Protein AF-A0A7C6AI38-F1 (afdb_monomer_lite)

Radius of gyration: 31.29 Å; chains: 1; bounding box: 67×63×69 Å

pLDDT: mean 77.27, std 19.31, range [39.94, 98.06]

Foldseek 3Di:
DDDDDDDDDDPPPPPPPPPDPPPPDDDDDPPPPQDWDAAPQPGHTDHPVDNHDDPVSVVVVVVVVVVVVVVVVVVVVVVVVVVVVVVCCCPVVPPPPD

Secondary structu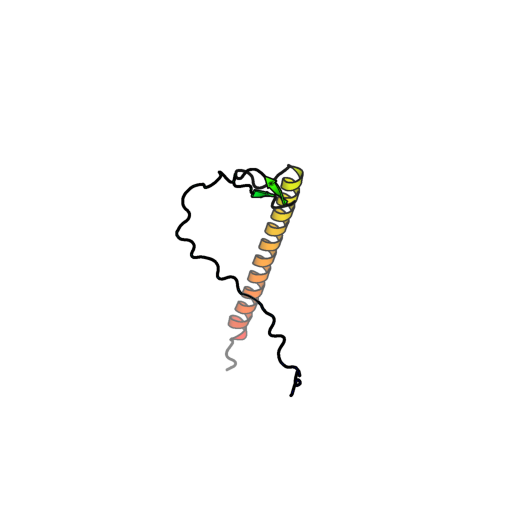re (DSSP, 8-state):
-------------------PPPTTS--S--------EEPTTT--EE-TT-S-SSHHHHHHHHHHHHHHHHHHHHHHHHHHHHHHHHHHHHHHH-----

Structure (mmCIF, N/CA/C/O backbone):
data_AF-A0A7C6AI38-F1
#
_entry.id   AF-A0A7C6AI38-F1
#
loop_
_atom_site.group_PDB
_atom_site.id
_atom_site.type_symbol
_atom_site.label_atom_id
_atom_site.label_alt_id
_atom_site.label_comp_id
_atom_site.label_asym_id
_atom_site.label_entity_id
_atom_site.label_seq_id
_atom_site.pdbx_PDB_ins_code
_atom_site.Cartn_x
_atom_site.Cartn_y
_atom_site.Cartn_z
_atom_site.occupancy
_atom_site.B_iso_or_equiv
_atom_site.auth_seq_id
_atom_site.auth_comp_id
_atom_site.auth_asym_id
_atom_site.auth_atom_id
_atom_site.pdbx_PDB_model_num
ATOM 1 N N . MET A 1 1 ? -57.826 -56.452 4.981 1.00 40.59 1 MET A N 1
ATOM 2 C CA . MET A 1 1 ? -57.035 -57.249 4.015 1.00 40.59 1 MET A CA 1
ATOM 3 C C . MET A 1 1 ? -56.697 -56.277 2.885 1.00 40.59 1 MET A C 1
ATOM 5 O O . MET A 1 1 ? -57.639 -55.859 2.246 1.00 40.59 1 MET A O 1
ATOM 9 N N . TRP A 1 2 ? -55.535 -55.651 2.684 1.00 39.94 2 TRP A N 1
ATOM 10 C CA . TRP A 1 2 ? -54.089 -55.870 2.877 1.00 39.94 2 TRP A CA 1
ATOM 11 C C . TRP A 1 2 ? -53.452 -54.452 2.911 1.00 39.94 2 TRP A C 1
ATOM 13 O O . TRP A 1 2 ? -53.801 -53.625 2.081 1.00 39.94 2 TRP A O 1
ATOM 23 N N . ARG A 1 3 ? -52.740 -53.976 3.940 1.00 48.31 3 ARG A N 1
ATOM 24 C CA . ARG A 1 3 ? -51.290 -54.094 4.211 1.00 48.31 3 ARG A CA 1
ATOM 25 C C . ARG A 1 3 ? -50.372 -54.458 3.024 1.00 48.31 3 ARG A C 1
ATOM 27 O O . ARG A 1 3 ? -50.486 -55.544 2.482 1.00 48.31 3 ARG A O 1
ATOM 34 N N . HIS A 1 4 ? -49.367 -53.593 2.829 1.00 55.22 4 HIS A N 1
ATOM 35 C CA . HIS A 1 4 ? -48.104 -53.733 2.077 1.00 55.22 4 HIS A CA 1
ATOM 36 C C . HIS A 1 4 ? -48.064 -53.189 0.639 1.00 55.22 4 HIS A C 1
ATOM 38 O O . HIS A 1 4 ? -48.442 -53.876 -0.296 1.00 55.22 4 HIS A O 1
ATOM 44 N N . LEU A 1 5 ? -47.451 -52.005 0.476 1.00 50.25 5 LEU A N 1
ATOM 45 C CA . LEU A 1 5 ? -46.148 -51.890 -0.201 1.00 50.25 5 LEU A CA 1
ATOM 46 C C . LEU A 1 5 ? -45.478 -50.532 0.114 1.00 50.25 5 LEU A C 1
ATOM 48 O O . LEU A 1 5 ? -45.771 -49.502 -0.481 1.00 50.25 5 LEU A O 1
ATOM 52 N N . LYS A 1 6 ? -44.567 -50.535 1.096 1.00 55.31 6 LYS A N 1
ATOM 53 C CA . LYS A 1 6 ? -43.434 -49.595 1.147 1.00 55.31 6 LYS A CA 1
ATOM 54 C C . LYS A 1 6 ? -42.432 -50.099 0.118 1.00 55.31 6 LYS A C 1
ATOM 56 O O . LYS A 1 6 ? -42.120 -51.274 0.224 1.00 55.31 6 LYS A O 1
ATOM 61 N N . LEU A 1 7 ? -41.922 -49.244 -0.765 1.00 48.62 7 LEU A N 1
ATOM 62 C CA . LEU A 1 7 ? -40.571 -49.267 -1.359 1.00 48.62 7 LEU A CA 1
ATOM 63 C C . LEU A 1 7 ? -40.447 -47.954 -2.160 1.00 48.62 7 LEU A C 1
ATOM 65 O O . LEU A 1 7 ? -41.140 -47.750 -3.144 1.00 48.62 7 LEU A O 1
ATOM 69 N N . ALA A 1 8 ? -39.855 -46.927 -1.551 1.00 50.19 8 ALA A N 1
ATOM 70 C CA . ALA A 1 8 ? -38.461 -46.530 -1.768 1.00 50.19 8 ALA A CA 1
ATOM 71 C C . ALA A 1 8 ? -38.297 -45.662 -3.027 1.00 50.19 8 ALA A C 1
ATOM 73 O O . ALA A 1 8 ? -38.168 -46.154 -4.139 1.00 50.19 8 ALA A O 1
ATOM 74 N N . GLY A 1 9 ? -38.270 -44.349 -2.818 1.00 42.28 9 GLY A N 1
ATOM 75 C CA . GLY A 1 9 ? -37.920 -43.382 -3.845 1.00 42.28 9 GLY A CA 1
ATOM 76 C C . GLY A 1 9 ? -38.001 -41.977 -3.278 1.00 42.28 9 GLY A C 1
ATOM 77 O O . GLY A 1 9 ? -39.069 -41.546 -2.865 1.00 42.28 9 GLY A O 1
ATOM 78 N N . LEU A 1 10 ? -36.866 -41.283 -3.271 1.00 45.38 10 LEU A N 1
ATOM 79 C CA . LEU A 1 10 ? -36.749 -39.856 -2.984 1.00 45.38 10 LEU A CA 1
ATOM 80 C C . LEU A 1 10 ? -36.973 -39.458 -1.515 1.00 45.38 10 LEU A C 1
ATOM 82 O O . LEU A 1 10 ? -37.975 -38.871 -1.114 1.00 45.38 10 LEU A O 1
ATOM 86 N N . ILE A 1 11 ? -35.907 -39.645 -0.734 1.00 41.69 11 ILE A N 1
ATOM 87 C CA . ILE A 1 11 ? -35.506 -38.683 0.299 1.00 41.69 11 ILE A CA 1
ATOM 88 C C . ILE A 1 11 ? -35.231 -37.354 -0.437 1.00 41.69 11 ILE A C 1
ATOM 90 O O . ILE A 1 11 ? -34.086 -36.973 -0.659 1.00 41.69 11 ILE A O 1
ATOM 94 N N . VAL A 1 12 ? -36.279 -36.670 -0.915 1.00 48.72 12 VAL A N 1
ATOM 95 C CA . VAL A 1 12 ? -36.181 -35.242 -1.216 1.00 48.72 12 VAL A CA 1
ATOM 96 C C . VAL A 1 12 ? -36.071 -34.612 0.145 1.00 48.72 12 VAL A C 1
ATOM 98 O O . VAL A 1 12 ? -37.036 -34.523 0.906 1.00 48.72 12 VAL A O 1
ATOM 101 N N . VAL A 1 13 ? -34.823 -34.310 0.472 1.00 50.69 13 VAL A N 1
ATOM 102 C CA . VAL A 1 13 ? -34.428 -33.523 1.615 1.00 50.69 13 VAL A CA 1
ATOM 103 C C . VAL A 1 13 ? -35.425 -32.386 1.731 1.00 50.69 13 VAL A C 1
ATOM 105 O O . VAL A 1 13 ? -35.576 -31.563 0.831 1.00 50.69 13 VAL A O 1
ATOM 108 N N . LYS A 1 14 ? -36.155 -32.418 2.838 1.00 48.19 14 LYS A N 1
ATOM 109 C CA . LYS A 1 14 ? -37.111 -31.421 3.288 1.00 48.19 14 LYS A CA 1
ATOM 110 C C . LYS A 1 14 ? -36.334 -30.146 3.634 1.00 48.19 14 LYS A C 1
ATOM 112 O O . LYS A 1 14 ? -36.325 -29.722 4.782 1.00 48.19 14 LYS A O 1
ATOM 117 N N . TYR A 1 15 ? -35.638 -29.563 2.658 1.00 51.78 15 TYR A N 1
ATOM 118 C CA . TYR A 1 15 ? -35.186 -28.183 2.700 1.00 51.78 15 TYR A CA 1
ATOM 119 C C . TYR A 1 15 ? -36.447 -27.341 2.567 1.00 51.78 15 TYR A C 1
ATOM 121 O O . TYR A 1 15 ? -36.860 -26.938 1.483 1.00 51.78 15 TYR A O 1
ATOM 129 N N . ARG A 1 16 ? -37.120 -27.165 3.705 1.00 49.78 16 ARG A N 1
ATOM 130 C CA . ARG A 1 16 ? -38.085 -26.098 3.889 1.00 49.78 16 ARG A CA 1
ATOM 131 C C . ARG A 1 16 ? -37.268 -24.813 3.803 1.00 49.78 16 ARG A C 1
ATOM 133 O O . ARG A 1 16 ? -36.588 -24.447 4.753 1.00 49.78 16 ARG A O 1
ATOM 140 N N . PHE A 1 17 ? -37.249 -24.225 2.614 1.00 43.94 17 PHE A N 1
ATOM 141 C CA . PHE A 1 17 ? -36.873 -22.838 2.412 1.00 43.94 17 PHE A CA 1
ATOM 142 C C . PHE A 1 17 ? -37.922 -22.039 3.187 1.00 43.94 17 PHE A C 1
ATOM 144 O O . PHE A 1 17 ? -39.070 -21.935 2.759 1.00 43.94 17 PHE A O 1
ATOM 151 N N . GLU A 1 18 ? -37.577 -21.678 4.419 1.00 54.72 18 GLU A N 1
ATOM 152 C CA . GLU A 1 18 ? -38.363 -20.776 5.247 1.00 54.72 18 GLU A CA 1
ATOM 153 C C . GLU A 1 18 ? -38.452 -19.475 4.444 1.00 54.72 18 GLU A C 1
ATOM 155 O O . GLU A 1 18 ? -37.437 -18.827 4.202 1.00 54.72 18 GLU A O 1
ATOM 160 N N . GLU A 1 19 ? -39.630 -19.183 3.898 1.00 58.72 19 GLU A N 1
ATOM 161 C CA . GLU A 1 19 ? -39.886 -17.949 3.163 1.00 58.72 19 GLU A CA 1
ATOM 162 C C . GLU A 1 19 ? -39.608 -16.786 4.117 1.00 58.72 19 GLU A C 1
ATOM 164 O O . GLU A 1 19 ? -40.359 -16.564 5.070 1.00 58.72 19 GLU A O 1
ATOM 169 N N . ASP A 1 20 ? -38.494 -16.084 3.893 1.00 60.22 20 ASP A N 1
ATOM 170 C CA . ASP A 1 20 ? -38.152 -14.886 4.648 1.00 60.22 20 ASP A CA 1
ATOM 171 C C . ASP A 1 20 ? -39.345 -13.912 4.574 1.00 60.22 20 ASP A C 1
ATOM 173 O O . ASP A 1 20 ? -39.755 -13.520 3.474 1.00 60.22 20 ASP A O 1
ATOM 177 N N . PRO A 1 21 ? -39.953 -13.531 5.713 1.00 61.94 21 PRO A N 1
ATOM 178 C CA . PRO A 1 21 ? -41.129 -12.674 5.709 1.00 61.94 21 PRO A CA 1
ATOM 179 C C . PRO A 1 21 ? -40.792 -11.301 5.100 1.00 61.94 21 PRO A C 1
ATOM 181 O O . PRO A 1 21 ? -39.698 -10.776 5.336 1.00 61.94 21 PRO A O 1
ATOM 184 N N . PRO A 1 22 ? -41.720 -10.681 4.341 1.00 52.97 22 PRO A N 1
ATOM 185 C CA . PRO A 1 22 ? -41.472 -9.413 3.669 1.00 52.97 22 PRO A CA 1
ATOM 186 C C . PRO A 1 22 ? -41.083 -8.330 4.680 1.00 52.97 22 PRO A C 1
ATOM 188 O O . PRO A 1 22 ? -41.753 -8.096 5.687 1.00 52.97 22 PRO A O 1
ATOM 191 N N . LEU A 1 23 ? -39.962 -7.672 4.385 1.00 65.94 23 LEU A N 1
ATOM 192 C CA . LEU A 1 23 ? -39.226 -6.731 5.231 1.00 65.94 23 LEU A CA 1
ATOM 193 C C . LEU A 1 23 ? -39.947 -5.379 5.449 1.00 65.94 23 LEU A C 1
ATOM 195 O O . LEU A 1 23 ? -39.292 -4.338 5.494 1.00 65.94 23 LEU A O 1
ATOM 199 N N . SER A 1 24 ? -41.280 -5.344 5.522 1.00 63.78 24 SER A N 1
ATOM 200 C CA . SER A 1 24 ? -42.040 -4.090 5.411 1.00 63.78 24 SER A CA 1
ATOM 201 C C . SER A 1 24 ? -42.898 -3.701 6.611 1.00 63.78 24 SER A C 1
ATOM 203 O O . SER A 1 24 ? -43.432 -2.597 6.592 1.00 63.78 24 SER A O 1
ATOM 205 N N . GLU A 1 25 ? -43.005 -4.498 7.679 1.00 65.06 25 GLU A N 1
ATOM 206 C CA . GLU A 1 25 ? -43.923 -4.127 8.774 1.00 65.06 25 GLU A CA 1
ATOM 207 C C . GLU A 1 25 ? -43.455 -4.479 10.196 1.00 65.06 25 GLU A C 1
ATOM 209 O O . GLU A 1 25 ? -44.191 -5.015 11.017 1.00 65.06 25 GLU A O 1
ATOM 214 N N . LYS A 1 26 ? -42.211 -4.119 10.537 1.00 52.09 26 LYS A N 1
ATOM 215 C CA . LYS A 1 26 ? -41.808 -3.924 11.943 1.00 52.09 26 LYS A CA 1
ATOM 216 C C . LYS A 1 26 ? -41.012 -2.637 12.106 1.00 52.09 26 LYS A C 1
ATOM 218 O O . LYS A 1 26 ? -39.787 -2.641 12.217 1.00 52.09 26 LYS A O 1
ATOM 223 N N . LYS A 1 27 ? -41.722 -1.513 12.164 1.00 63.38 27 LYS A N 1
ATOM 224 C CA . LYS A 1 27 ? -41.212 -0.353 12.896 1.00 63.38 27 LYS A CA 1
ATOM 225 C C . LYS A 1 27 ? -41.525 -0.544 14.378 1.00 63.38 27 LYS A C 1
ATOM 227 O O . LYS A 1 27 ? -42.606 -0.984 14.735 1.00 63.38 27 LYS A O 1
ATOM 232 N N . GLU A 1 28 ? -40.550 -0.155 15.196 1.00 69.50 28 GLU A N 1
ATOM 233 C CA . GLU A 1 28 ? -40.694 0.147 16.625 1.00 69.50 28 GLU A CA 1
ATOM 234 C C . GLU A 1 28 ? -40.438 -0.989 17.631 1.00 69.50 28 GLU A C 1
ATOM 236 O O . GLU A 1 28 ? -41.280 -1.422 18.404 1.00 69.50 28 GLU A O 1
ATOM 241 N N . LYS A 1 29 ? -39.180 -1.428 17.674 1.00 52.28 29 LYS A N 1
ATOM 242 C CA . LYS A 1 29 ? -38.216 -0.988 18.700 1.00 52.28 29 LYS A CA 1
ATOM 243 C C . LYS A 1 29 ? -36.842 -1.342 18.160 1.00 52.28 29 LYS A C 1
ATOM 245 O O . LYS A 1 29 ? -36.333 -2.437 18.376 1.00 52.28 29 LYS A O 1
ATOM 250 N N . LYS A 1 30 ? -36.243 -0.414 17.409 1.00 59.50 30 LYS A N 1
ATOM 251 C CA . LYS A 1 30 ? -34.814 -0.491 17.113 1.00 59.50 30 LYS A CA 1
ATOM 252 C C . LYS A 1 30 ? -34.132 -0.291 18.462 1.00 59.50 30 LYS A C 1
ATOM 254 O O . LYS A 1 30 ? -33.894 0.842 18.874 1.00 59.50 30 LYS A O 1
ATOM 259 N N . ALA A 1 31 ? -33.905 -1.386 19.191 1.00 60.12 31 ALA A N 1
ATOM 260 C CA . ALA A 1 31 ? -32.906 -1.400 20.241 1.00 60.12 31 ALA A CA 1
ATOM 261 C C . ALA A 1 31 ? -31.700 -0.678 19.644 1.00 60.12 31 ALA A C 1
ATOM 263 O O . ALA A 1 31 ? -31.358 -0.919 18.482 1.00 60.12 31 ALA A O 1
ATOM 264 N N . ARG A 1 32 ? -31.145 0.295 20.366 1.00 58.75 32 ARG A N 1
ATOM 265 C CA . ARG A 1 32 ? -29.903 0.964 19.981 1.00 58.75 32 ARG A CA 1
ATOM 266 C C . ARG A 1 32 ? -28.830 -0.128 19.991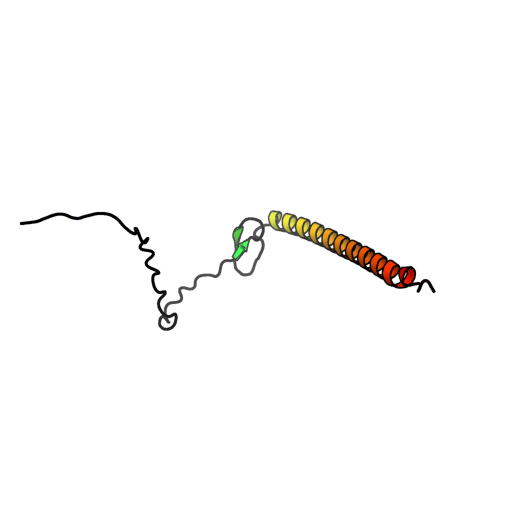 1.00 58.75 32 ARG A C 1
ATOM 268 O O . ARG A 1 32 ? -28.134 -0.311 20.979 1.00 58.75 32 ARG A O 1
ATOM 275 N N . ILE A 1 33 ? -28.782 -0.942 18.940 1.00 62.38 33 ILE A N 1
ATOM 276 C CA . ILE A 1 33 ? -27.709 -1.884 18.692 1.00 62.38 33 ILE A CA 1
ATOM 277 C C . ILE A 1 33 ? -26.560 -0.941 18.404 1.00 62.38 33 ILE A C 1
ATOM 279 O O . ILE A 1 33 ? -26.525 -0.303 17.352 1.00 62.38 33 ILE A O 1
ATOM 283 N N . VAL A 1 34 ? -25.747 -0.710 19.431 1.00 67.75 34 VAL A N 1
ATOM 284 C CA . VAL A 1 34 ? -24.529 0.073 19.312 1.00 67.75 34 VAL A CA 1
ATOM 285 C C . VAL A 1 34 ? -23.741 -0.609 18.208 1.00 67.75 34 VAL A C 1
ATOM 287 O O . VAL A 1 34 ? -23.352 -1.772 18.342 1.00 67.75 34 VAL A O 1
ATOM 290 N N . ASP A 1 35 ? -23.630 0.086 17.080 1.00 74.12 35 ASP A N 1
ATOM 291 C CA . ASP A 1 35 ? -22.869 -0.393 15.941 1.00 74.12 35 ASP A CA 1
ATOM 292 C C . ASP A 1 35 ? -21.427 -0.554 16.418 1.00 74.12 35 ASP A C 1
ATOM 294 O O . ASP A 1 35 ? -20.799 0.411 16.854 1.00 74.12 35 ASP A O 1
ATOM 298 N N . HIS A 1 36 ? -20.952 -1.793 16.459 1.00 80.50 36 HIS A N 1
ATOM 299 C CA . HIS A 1 36 ? -19.598 -2.121 16.868 1.00 80.50 36 HIS A CA 1
ATOM 300 C C . HIS A 1 36 ? -18.863 -2.620 15.638 1.00 80.50 36 HIS A C 1
ATOM 302 O O . HIS A 1 36 ? -19.329 -3.506 14.919 1.00 80.50 36 HIS A O 1
ATOM 308 N N . ARG A 1 37 ? -17.682 -2.055 15.404 1.00 85.00 37 ARG A N 1
ATOM 309 C CA . ARG A 1 37 ? -16.783 -2.550 14.368 1.00 85.00 37 ARG A CA 1
ATOM 310 C C . ARG A 1 37 ? -15.832 -3.572 14.971 1.00 85.00 37 ARG A C 1
ATOM 312 O O . ARG A 1 37 ? -15.594 -3.590 16.174 1.00 85.00 37 ARG A O 1
ATOM 319 N N . HIS A 1 38 ? -15.282 -4.434 14.131 1.00 92.31 38 HIS A N 1
ATOM 320 C CA . HIS A 1 38 ? -14.236 -5.368 14.535 1.00 92.31 38 HIS A CA 1
ATOM 321 C C . HIS A 1 38 ? -12.883 -4.849 14.047 1.00 92.31 38 HIS A C 1
ATOM 323 O O . HIS A 1 38 ? -12.786 -4.271 12.964 1.00 92.31 38 HIS A O 1
ATOM 329 N N . CYS A 1 39 ? -11.829 -5.060 14.836 1.00 92.00 39 CYS A N 1
ATOM 330 C CA . CYS A 1 39 ? -10.473 -4.706 14.442 1.00 92.00 39 CYS A CA 1
ATOM 331 C C . CYS A 1 39 ? -10.0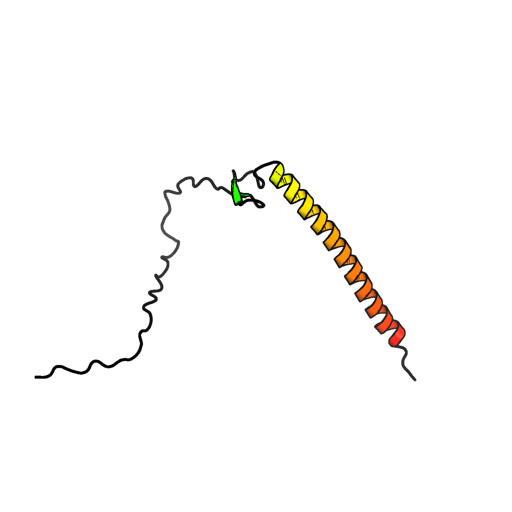94 -5.427 13.152 1.00 92.00 39 CYS A C 1
ATOM 333 O O . CYS A 1 39 ? -10.147 -6.655 13.095 1.00 92.00 39 CYS A O 1
ATOM 335 N N . ARG A 1 40 ? -9.596 -4.688 12.162 1.00 88.75 40 ARG A N 1
ATOM 336 C CA . ARG A 1 40 ? -9.156 -5.268 10.886 1.00 88.75 40 ARG A CA 1
ATOM 337 C C . ARG A 1 40 ? -7.966 -6.233 11.013 1.00 88.75 40 ARG A C 1
ATOM 339 O O . ARG A 1 40 ? -7.735 -7.028 10.109 1.00 88.75 40 ARG A O 1
ATOM 346 N N . ILE A 1 41 ? -7.213 -6.157 12.114 1.00 93.50 41 ILE A N 1
ATOM 347 C CA . ILE A 1 41 ? -6.011 -6.971 12.344 1.00 93.50 41 ILE A CA 1
ATOM 348 C C . ILE A 1 41 ? -6.297 -8.194 13.225 1.00 93.50 41 ILE A C 1
ATOM 350 O O . ILE A 1 41 ? -5.887 -9.294 12.874 1.00 93.50 41 ILE A O 1
ATOM 354 N N . CYS A 1 42 ? -6.992 -8.023 14.356 1.00 91.88 42 CYS A N 1
ATOM 355 C CA . CYS A 1 42 ? -7.191 -9.091 15.351 1.00 91.88 42 CYS A CA 1
ATOM 356 C C . CYS A 1 42 ? -8.657 -9.487 15.590 1.00 91.88 42 CYS A C 1
ATOM 358 O O . CYS A 1 42 ? -8.919 -10.410 16.354 1.00 91.88 42 CYS A O 1
ATOM 360 N N . GLY A 1 43 ? -9.620 -8.774 14.996 1.00 88.56 43 GLY A N 1
ATOM 361 C CA . GLY A 1 43 ? -11.046 -9.072 15.139 1.00 88.56 43 GLY A CA 1
ATOM 362 C C . GLY A 1 43 ? -11.682 -8.690 16.480 1.00 88.56 43 GLY A C 1
ATOM 363 O O . GLY A 1 43 ? -12.826 -9.051 16.714 1.00 88.56 43 GLY A O 1
ATOM 364 N N . ARG A 1 44 ? -11.002 -7.960 17.375 1.00 89.69 44 ARG A N 1
ATOM 365 C CA . ARG A 1 44 ? -11.616 -7.480 18.632 1.00 89.69 44 ARG A CA 1
ATOM 366 C C . ARG A 1 44 ? -12.721 -6.453 18.348 1.00 89.69 44 ARG A C 1
ATOM 368 O O . ARG A 1 44 ? -12.534 -5.622 17.467 1.00 89.69 44 ARG A O 1
ATOM 375 N N . ALA A 1 45 ? -13.822 -6.468 19.102 1.00 88.75 45 ALA A N 1
ATOM 376 C CA . ALA A 1 45 ? -14.861 -5.436 19.016 1.00 88.75 45 ALA A CA 1
ATOM 377 C C . ALA A 1 45 ? -14.324 -4.059 19.463 1.00 88.75 45 ALA A C 1
ATOM 379 O O . ALA A 1 45 ? -13.653 -3.942 20.490 1.00 88.75 45 ALA A O 1
ATOM 380 N N . ILE A 1 46 ? -14.604 -3.025 18.674 1.00 87.75 46 ILE A N 1
ATOM 381 C CA . ILE A 1 46 ? -14.149 -1.641 18.823 1.00 87.75 46 ILE A CA 1
ATOM 382 C C . ILE A 1 46 ? -15.368 -0.717 18.612 1.00 87.75 46 ILE A C 1
ATOM 384 O O . ILE A 1 46 ? -16.261 -1.056 17.827 1.00 87.75 46 ILE A O 1
ATOM 388 N N . PRO A 1 47 ? -15.438 0.452 19.283 1.00 85.75 47 PRO A N 1
ATOM 389 C CA . PRO A 1 47 ? -16.410 1.490 18.942 1.00 85.75 47 PRO A CA 1
ATOM 390 C C . PRO A 1 47 ? -16.370 1.843 17.446 1.00 85.75 47 PRO A C 1
ATOM 392 O O . PRO A 1 47 ? -15.315 1.743 16.818 1.00 85.75 47 PRO A O 1
ATOM 395 N N . PRO A 1 48 ? -17.485 2.315 16.871 1.00 83.25 48 PRO A N 1
ATOM 396 C CA . PRO A 1 48 ? -17.560 2.584 15.442 1.00 83.25 48 PRO A CA 1
ATOM 397 C C . PRO A 1 48 ? -16.527 3.639 15.024 1.00 83.25 48 PRO A C 1
ATOM 399 O O . PRO A 1 48 ? -15.934 3.523 13.964 1.00 83.25 48 PRO A O 1
ATOM 402 N N . ASP A 1 49 ? -16.174 4.604 15.864 1.00 84.88 49 ASP A N 1
ATOM 403 C CA . ASP A 1 49 ? -15.239 5.672 15.476 1.00 84.88 49 ASP A CA 1
ATOM 404 C C . ASP A 1 49 ? -13.777 5.222 15.288 1.00 84.88 49 ASP A C 1
ATOM 406 O O . ASP A 1 49 ? -12.931 6.025 14.896 1.00 84.88 49 ASP A O 1
ATOM 410 N N . LYS A 1 50 ? -13.445 3.954 15.571 1.00 83.88 50 LYS A N 1
ATOM 411 C CA . LYS A 1 50 ? -12.077 3.428 15.472 1.00 83.88 50 LYS A CA 1
ATOM 412 C C . LYS A 1 50 ? -12.030 2.135 14.652 1.00 83.88 50 LYS A C 1
ATOM 414 O O . LYS A 1 50 ? -12.908 1.285 14.742 1.00 83.88 50 LYS A O 1
ATOM 419 N N . GLU A 1 51 ? -10.952 1.960 13.890 1.00 86.50 51 GLU A N 1
ATOM 420 C CA . GLU A 1 51 ? -10.730 0.775 13.038 1.00 86.50 51 GLU A CA 1
ATOM 421 C C . GLU A 1 51 ? -9.719 -0.225 13.635 1.00 86.50 51 GLU A C 1
ATOM 423 O O . GLU A 1 51 ? -9.688 -1.406 13.272 1.00 86.50 51 GLU A O 1
ATOM 428 N N . ILE A 1 52 ? -8.881 0.240 14.570 1.00 91.31 52 ILE A N 1
ATOM 429 C CA . ILE A 1 52 ? -7.757 -0.510 15.144 1.00 91.31 52 ILE A CA 1
ATOM 430 C C . ILE A 1 52 ? -7.833 -0.472 16.675 1.00 91.31 52 ILE A C 1
ATOM 432 O O . ILE A 1 52 ? -8.107 0.576 17.258 1.00 91.31 52 ILE A O 1
ATOM 436 N N . CYS A 1 53 ? -7.621 -1.616 17.338 1.00 90.56 53 CYS A N 1
ATOM 437 C CA . CYS A 1 53 ? -7.854 -1.745 18.782 1.00 90.56 53 CYS A CA 1
ATOM 438 C C . CYS A 1 53 ? -6.683 -1.285 19.660 1.00 90.56 53 CYS A C 1
ATOM 440 O O . CYS A 1 53 ? -6.907 -0.920 20.810 1.00 90.56 53 CYS A O 1
ATOM 442 N N . SER A 1 54 ? -5.445 -1.374 19.167 1.00 92.50 54 SER A N 1
ATOM 443 C CA . SER A 1 54 ? -4.223 -1.139 19.945 1.00 92.50 54 SER A CA 1
ATOM 444 C C . SER A 1 54 ? -3.057 -0.712 19.056 1.00 92.50 54 SER A C 1
ATOM 446 O O . SER A 1 54 ? -3.072 -0.929 17.842 1.00 92.50 54 SER A O 1
ATOM 448 N N . GLU A 1 55 ? -2.023 -0.145 19.678 1.00 91.75 55 GLU A N 1
ATOM 449 C CA . GLU A 1 55 ? -0.797 0.285 18.998 1.00 91.75 55 GLU A CA 1
ATOM 450 C C . GLU A 1 55 ? -0.072 -0.876 18.298 1.00 91.75 55 GLU A C 1
ATOM 452 O O . GLU A 1 55 ? 0.411 -0.722 17.179 1.00 91.75 55 GLU A O 1
ATOM 457 N N . GLU A 1 56 ? -0.092 -2.075 18.882 1.00 92.81 56 GLU A N 1
ATOM 458 C CA . GLU A 1 56 ? 0.447 -3.285 18.247 1.00 92.81 56 GLU A CA 1
ATOM 459 C C . GLU A 1 56 ? -0.212 -3.554 16.888 1.00 92.81 56 GLU A C 1
ATOM 461 O O . GLU A 1 56 ? 0.466 -3.782 15.883 1.00 92.81 56 GLU A O 1
ATOM 466 N N . CYS A 1 57 ? -1.545 -3.462 16.827 1.00 93.75 57 CYS A N 1
ATOM 467 C CA . CYS A 1 57 ? -2.286 -3.640 15.583 1.00 93.75 57 CYS A CA 1
ATOM 468 C C . CYS A 1 57 ? -2.013 -2.496 14.591 1.00 93.75 57 CYS A C 1
ATOM 470 O O . CYS A 1 57 ? -1.959 -2.747 13.387 1.00 93.75 57 CYS A O 1
ATOM 472 N N . MET A 1 58 ? -1.762 -1.267 15.065 1.00 93.56 58 MET A N 1
ATOM 473 C CA . MET A 1 58 ? -1.361 -0.148 14.198 1.00 93.56 58 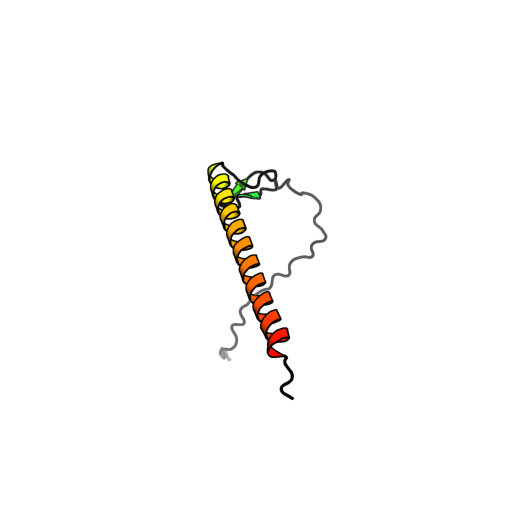MET A CA 1
ATOM 474 C C . MET A 1 58 ? -0.003 -0.402 13.545 1.00 93.56 58 MET A C 1
ATOM 476 O O . MET A 1 58 ? 0.154 -0.181 12.345 1.00 93.56 58 MET A O 1
ATOM 480 N N . GLN A 1 59 ? 0.969 -0.920 14.297 1.00 95.56 59 GLN A N 1
ATOM 481 C CA . GLN A 1 59 ? 2.280 -1.260 13.747 1.00 95.56 59 GLN A CA 1
ATOM 482 C C . GLN A 1 59 ? 2.183 -2.375 12.702 1.00 95.56 59 GLN A C 1
ATOM 484 O O . GLN A 1 59 ? 2.829 -2.297 11.655 1.00 95.56 59 GLN A O 1
ATOM 489 N N . VAL A 1 60 ? 1.369 -3.404 12.957 1.00 94.62 60 VAL A N 1
ATOM 490 C CA . VAL A 1 60 ? 1.121 -4.475 11.980 1.00 94.62 60 VAL A CA 1
ATOM 491 C C . VAL A 1 60 ? 0.494 -3.900 10.711 1.00 94.62 60 VAL A C 1
ATOM 493 O O . VAL A 1 60 ? 0.975 -4.185 9.612 1.00 94.62 60 VAL A O 1
ATOM 496 N N . GLN A 1 61 ? -0.511 -3.035 10.848 1.00 95.38 61 GLN A N 1
ATOM 497 C CA . GLN A 1 61 ? -1.134 -2.377 9.706 1.00 95.38 61 GLN A CA 1
ATOM 498 C C . GLN A 1 61 ? -0.135 -1.518 8.920 1.00 95.38 61 GLN A C 1
ATOM 500 O O . GLN A 1 61 ? -0.044 -1.663 7.702 1.00 95.38 61 GLN A O 1
ATOM 505 N N . ALA A 1 62 ? 0.692 -0.715 9.594 1.00 94.94 62 ALA A N 1
ATOM 506 C CA . ALA A 1 62 ? 1.721 0.097 8.946 1.00 94.94 62 ALA A CA 1
ATOM 507 C C . ALA A 1 62 ? 2.734 -0.760 8.163 1.00 94.94 62 ALA A C 1
ATOM 509 O O . ALA A 1 62 ? 3.108 -0.418 7.038 1.00 94.94 62 ALA A O 1
ATOM 510 N N . ARG A 1 63 ? 3.141 -1.918 8.706 1.00 95.50 63 ARG A N 1
ATOM 511 C CA . ARG A 1 63 ? 4.022 -2.871 8.004 1.00 95.50 63 ARG A CA 1
ATOM 512 C C . ARG A 1 63 ? 3.347 -3.463 6.766 1.00 95.50 63 ARG A C 1
ATOM 514 O O . ARG A 1 63 ? 3.988 -3.563 5.715 1.00 95.50 63 ARG A O 1
ATOM 521 N N . ILE A 1 64 ? 2.071 -3.841 6.875 1.00 94.88 64 ILE A N 1
ATOM 522 C CA . ILE A 1 64 ? 1.281 -4.358 5.750 1.00 94.88 64 ILE A CA 1
ATOM 523 C C . ILE A 1 64 ? 1.158 -3.286 4.665 1.00 94.88 64 ILE A C 1
ATOM 525 O O . ILE A 1 64 ? 1.443 -3.566 3.502 1.00 94.88 64 ILE A O 1
ATOM 529 N N . GLU A 1 65 ? 0.818 -2.051 5.027 1.00 95.31 65 GLU A N 1
ATOM 530 C CA . GLU A 1 65 ? 0.695 -0.939 4.085 1.00 95.31 65 GLU A CA 1
ATOM 531 C C . GLU A 1 65 ? 2.026 -0.613 3.406 1.00 95.31 65 GLU A C 1
ATOM 533 O O . GLU A 1 65 ? 2.071 -0.456 2.186 1.00 95.31 65 GLU A O 1
ATOM 538 N N . ALA A 1 66 ? 3.133 -0.578 4.151 1.00 96.25 66 ALA A N 1
ATOM 539 C CA . ALA A 1 66 ? 4.462 -0.373 3.582 1.00 96.25 66 ALA A CA 1
ATOM 540 C C . ALA A 1 66 ? 4.840 -1.489 2.593 1.00 96.25 66 ALA A C 1
ATOM 542 O O . ALA A 1 66 ? 5.419 -1.226 1.534 1.00 96.25 66 ALA A O 1
ATOM 543 N N . ARG A 1 67 ? 4.488 -2.748 2.895 1.00 95.75 67 ARG A N 1
ATOM 544 C CA . ARG A 1 67 ? 4.661 -3.867 1.959 1.00 95.75 67 ARG A CA 1
ATOM 545 C C . ARG A 1 67 ? 3.780 -3.693 0.724 1.00 95.75 67 ARG A C 1
ATOM 547 O O . ARG A 1 67 ? 4.290 -3.813 -0.383 1.00 95.75 67 ARG A O 1
ATOM 554 N N . GLN A 1 68 ? 2.502 -3.367 0.888 1.00 96.56 68 GLN A N 1
ATOM 555 C CA . GLN A 1 68 ? 1.573 -3.175 -0.228 1.00 96.56 68 GLN A CA 1
ATOM 556 C C . GLN A 1 68 ? 1.988 -2.018 -1.140 1.00 96.56 68 GLN A C 1
ATOM 558 O O . GLN A 1 68 ? 1.912 -2.155 -2.357 1.00 96.56 68 GLN A O 1
ATOM 563 N N . ARG A 1 69 ? 2.479 -0.903 -0.582 1.00 96.50 69 ARG A N 1
ATOM 564 C CA . ARG A 1 69 ? 3.022 0.224 -1.359 1.00 96.50 69 ARG A CA 1
ATOM 565 C C . ARG A 1 69 ? 4.213 -0.218 -2.209 1.00 96.50 69 ARG A C 1
ATOM 567 O O . ARG A 1 69 ? 4.230 0.050 -3.406 1.00 96.50 69 ARG A O 1
ATOM 574 N N . ARG A 1 70 ? 5.161 -0.959 -1.622 1.00 96.50 70 ARG A N 1
ATOM 575 C CA . ARG A 1 70 ? 6.308 -1.517 -2.360 1.00 96.50 70 ARG A CA 1
ATOM 576 C C . ARG A 1 70 ? 5.866 -2.480 -3.460 1.00 96.50 70 ARG A C 1
ATOM 578 O O . ARG A 1 70 ? 6.282 -2.318 -4.600 1.00 96.50 70 ARG 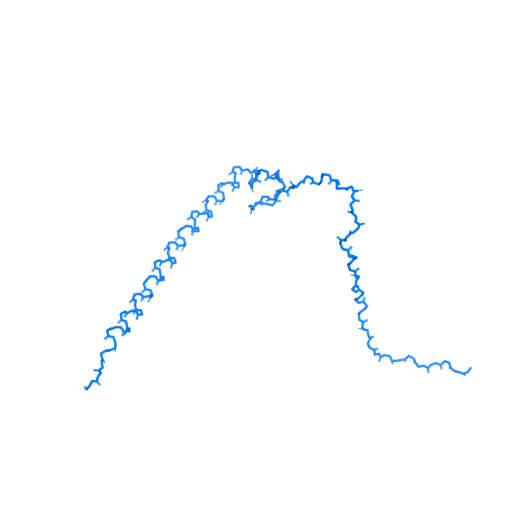A O 1
ATOM 585 N N . MET A 1 71 ? 4.983 -3.426 -3.139 1.00 96.81 71 MET A N 1
ATOM 586 C CA . MET A 1 71 ? 4.465 -4.389 -4.116 1.00 96.81 71 MET A CA 1
ATOM 587 C C . MET A 1 71 ? 3.712 -3.701 -5.256 1.00 96.81 71 MET A C 1
ATOM 589 O O . MET A 1 71 ? 3.907 -4.063 -6.410 1.00 96.81 71 MET A O 1
ATOM 593 N N . ARG A 1 72 ? 2.902 -2.678 -4.961 1.00 96.88 72 ARG A N 1
ATOM 594 C CA . ARG A 1 72 ? 2.203 -1.892 -5.984 1.00 96.88 72 ARG A CA 1
ATOM 595 C C . ARG A 1 72 ? 3.185 -1.202 -6.924 1.00 96.88 72 ARG A C 1
ATOM 597 O O . ARG A 1 72 ? 3.009 -1.287 -8.132 1.00 96.88 72 ARG A O 1
ATOM 604 N N . ASN A 1 73 ? 4.225 -0.566 -6.389 1.00 97.06 73 ASN A N 1
ATOM 605 C CA . ASN A 1 73 ? 5.231 0.104 -7.214 1.00 97.06 73 ASN A CA 1
ATOM 606 C C . ASN A 1 73 ? 5.984 -0.894 -8.107 1.00 97.06 73 ASN A C 1
ATOM 608 O O . ASN A 1 73 ? 6.165 -0.631 -9.290 1.00 97.06 73 ASN A O 1
ATOM 612 N N . ILE A 1 74 ? 6.360 -2.060 -7.568 1.00 97.56 74 ILE A N 1
ATOM 613 C CA . ILE A 1 74 ? 7.001 -3.133 -8.345 1.00 97.56 74 ILE A CA 1
ATOM 614 C C . ILE A 1 74 ? 6.077 -3.617 -9.469 1.00 97.56 74 ILE A C 1
ATOM 616 O O . ILE A 1 74 ? 6.520 -3.734 -10.608 1.00 97.56 74 ILE A O 1
ATOM 620 N N . MET A 1 75 ? 4.792 -3.844 -9.177 1.00 97.31 75 MET A N 1
ATOM 621 C CA . MET A 1 75 ? 3.812 -4.262 -10.186 1.00 97.31 75 MET A CA 1
ATOM 622 C C . MET A 1 75 ? 3.643 -3.218 -11.294 1.00 97.31 75 MET A C 1
ATOM 624 O O . MET A 1 75 ? 3.589 -3.579 -12.465 1.00 97.31 75 MET A O 1
ATOM 628 N N . LEU A 1 76 ? 3.609 -1.927 -10.949 1.00 97.75 76 LEU A N 1
ATOM 629 C CA . LEU A 1 76 ? 3.533 -0.850 -11.939 1.00 97.75 76 LEU A CA 1
ATOM 630 C C . LEU A 1 76 ? 4.766 -0.821 -12.851 1.00 97.75 76 LEU A C 1
ATOM 632 O O . LEU A 1 76 ? 4.615 -0.699 -14.063 1.00 97.75 76 LEU A O 1
ATOM 636 N N . ILE A 1 77 ? 5.969 -0.983 -12.290 1.00 98.00 77 ILE A N 1
ATOM 637 C CA . ILE A 1 77 ? 7.211 -1.053 -13.074 1.00 98.00 77 ILE A CA 1
ATOM 638 C C . ILE A 1 77 ? 7.194 -2.278 -13.993 1.00 98.00 77 ILE A C 1
ATOM 640 O O . ILE A 1 77 ? 7.489 -2.155 -15.178 1.00 98.00 77 ILE A O 1
ATOM 644 N N . MET A 1 78 ? 6.809 -3.445 -13.474 1.00 97.94 78 MET A N 1
ATOM 645 C CA . MET A 1 78 ? 6.705 -4.673 -14.263 1.00 97.94 78 MET A CA 1
ATOM 646 C C . MET A 1 78 ? 5.757 -4.490 -15.454 1.00 97.94 78 MET A C 1
ATOM 648 O O . MET A 1 78 ? 6.125 -4.814 -16.582 1.00 97.94 78 MET A O 1
ATOM 652 N N . TYR A 1 79 ? 4.567 -3.923 -15.228 1.00 98.06 79 TYR A N 1
ATOM 653 C CA . TYR A 1 79 ? 3.634 -3.636 -16.315 1.00 98.06 79 TYR A CA 1
ATOM 654 C C . TYR A 1 79 ? 4.209 -2.637 -17.317 1.00 98.06 79 TYR A C 1
ATOM 656 O O . TYR A 1 79 ? 4.112 -2.883 -18.516 1.00 98.06 79 TYR A O 1
ATOM 664 N N . ALA A 1 80 ? 4.857 -1.563 -16.860 1.00 97.81 80 ALA A N 1
ATOM 665 C CA . ALA A 1 80 ? 5.493 -0.596 -17.752 1.00 97.81 80 ALA A CA 1
ATOM 666 C C . ALA A 1 80 ? 6.552 -1.251 -18.659 1.00 97.81 80 ALA A C 1
ATOM 668 O O . ALA A 1 80 ? 6.575 -0.985 -19.858 1.00 97.81 80 ALA A O 1
ATOM 669 N N . VAL A 1 81 ? 7.380 -2.152 -18.117 1.00 97.94 81 VAL A N 1
ATOM 670 C CA . VAL A 1 81 ? 8.388 -2.896 -18.891 1.00 97.94 81 VAL A CA 1
ATOM 671 C C . VAL A 1 81 ? 7.732 -3.814 -19.920 1.00 97.94 81 VAL A C 1
ATOM 673 O O . VAL A 1 81 ? 8.136 -3.810 -21.080 1.00 97.94 81 VAL A O 1
ATOM 676 N N . ILE A 1 82 ? 6.700 -4.567 -19.526 1.00 97.38 82 ILE A N 1
ATOM 677 C CA . ILE A 1 82 ? 5.964 -5.446 -20.444 1.00 97.38 82 ILE A CA 1
ATOM 678 C C . ILE A 1 82 ? 5.364 -4.625 -21.591 1.00 97.38 82 ILE A C 1
ATOM 680 O O . ILE A 1 82 ? 5.591 -4.952 -22.754 1.00 97.38 82 ILE A O 1
ATOM 684 N N . PHE A 1 83 ? 4.662 -3.530 -21.285 1.00 97.06 83 PHE A N 1
ATOM 685 C CA . PHE A 1 83 ? 4.088 -2.651 -22.306 1.00 97.06 83 PHE A CA 1
ATOM 686 C C . PHE A 1 83 ? 5.151 -2.056 -23.230 1.00 97.06 83 PHE A C 1
ATOM 688 O O . PHE A 1 83 ? 4.929 -1.992 -24.436 1.00 97.06 83 PHE A O 1
ATOM 695 N N . LEU A 1 84 ? 6.311 -1.670 -22.698 1.00 96.31 84 LEU A N 1
ATOM 696 C CA . LEU A 1 84 ? 7.417 -1.145 -23.495 1.00 96.31 84 LEU A CA 1
ATOM 697 C C . LEU A 1 84 ? 7.987 -2.201 -24.451 1.00 96.31 84 LEU A C 1
ATOM 699 O O . LEU A 1 84 ? 8.221 -1.894 -25.616 1.00 96.31 84 LEU A O 1
ATOM 703 N N . ILE A 1 85 ? 8.151 -3.448 -24.001 1.00 95.19 85 ILE A N 1
ATOM 704 C CA . ILE A 1 85 ? 8.582 -4.557 -24.866 1.00 95.19 85 ILE A CA 1
ATOM 705 C C . ILE A 1 85 ? 7.547 -4.808 -25.963 1.00 95.19 85 ILE A C 1
ATOM 707 O O . ILE A 1 85 ? 7.915 -4.891 -27.131 1.00 95.19 85 ILE A O 1
ATOM 711 N N . PHE A 1 86 ? 6.259 -4.881 -25.617 1.00 94.38 86 PHE A N 1
ATOM 712 C CA . PHE A 1 86 ? 5.190 -5.030 -26.608 1.00 94.38 86 PHE A CA 1
ATOM 713 C C . PHE A 1 86 ? 5.202 -3.892 -27.628 1.00 94.38 86 PHE A C 1
ATOM 715 O O . PHE A 1 86 ? 5.125 -4.146 -28.827 1.00 94.38 86 PHE A O 1
ATOM 722 N N . PHE A 1 87 ? 5.355 -2.650 -27.170 1.00 93.75 87 PHE A N 1
ATOM 723 C CA . PHE A 1 87 ? 5.459 -1.490 -28.045 1.00 93.75 87 PHE A CA 1
ATOM 724 C C . PHE A 1 87 ? 6.667 -1.620 -28.982 1.00 93.75 87 PHE A C 1
ATOM 726 O O . PHE A 1 87 ? 6.534 -1.485 -30.192 1.00 93.75 87 PHE A O 1
ATOM 733 N N . ILE A 1 88 ? 7.838 -1.985 -28.463 1.00 92.81 88 ILE A N 1
ATOM 734 C CA . ILE A 1 88 ? 9.028 -2.211 -29.288 1.00 92.81 88 ILE A CA 1
ATOM 735 C C . ILE A 1 88 ? 8.776 -3.312 -30.324 1.00 92.81 88 ILE A C 1
ATOM 737 O O . ILE A 1 88 ? 9.049 -3.100 -31.500 1.00 92.81 88 ILE A O 1
ATOM 741 N N . LEU A 1 89 ? 8.226 -4.460 -29.935 1.00 91.38 89 LEU A N 1
ATOM 742 C CA . LEU A 1 89 ? 7.976 -5.568 -30.860 1.00 91.38 89 LEU A CA 1
ATOM 743 C C . LEU A 1 89 ? 6.996 -5.185 -31.975 1.00 91.38 89 LEU A C 1
ATOM 745 O O . LEU A 1 89 ? 7.238 -5.517 -33.133 1.00 91.38 89 LEU A O 1
ATOM 749 N N . LEU A 1 90 ? 5.929 -4.454 -31.652 1.00 89.06 90 LEU A N 1
ATOM 750 C CA . LEU A 1 90 ? 4.939 -4.022 -32.638 1.00 89.06 90 LEU A CA 1
ATOM 751 C C . LEU A 1 90 ? 5.499 -2.961 -33.597 1.00 89.06 90 LEU A C 1
ATOM 753 O O . LEU A 1 90 ? 5.265 -3.044 -34.800 1.00 89.06 90 LEU A O 1
ATOM 757 N N . PHE A 1 91 ? 6.267 -1.992 -33.091 1.00 84.31 91 PHE A N 1
ATOM 758 C CA . PHE A 1 91 ? 6.768 -0.874 -33.898 1.00 84.31 91 PHE A CA 1
ATOM 759 C C . PHE A 1 91 ? 8.098 -1.171 -34.617 1.00 84.31 91 PHE A C 1
ATOM 761 O O . PHE A 1 91 ? 8.308 -0.679 -35.723 1.00 84.31 91 PHE A O 1
ATOM 768 N N . LEU A 1 92 ? 8.997 -1.979 -34.040 1.00 77.25 92 LEU A N 1
ATOM 769 C CA . LEU A 1 92 ? 10.270 -2.374 -34.670 1.00 77.25 92 LEU A CA 1
ATOM 770 C C . LEU A 1 92 ? 10.174 -3.694 -35.450 1.00 77.25 92 LEU A C 1
ATOM 772 O O . LEU A 1 92 ? 10.886 -3.855 -36.442 1.00 77.25 92 LEU A O 1
ATOM 776 N N . GLY A 1 93 ? 9.315 -4.624 -35.020 1.00 68.62 93 GLY A N 1
ATOM 777 C CA . GLY A 1 93 ? 9.055 -5.893 -35.713 1.00 68.62 93 GLY A CA 1
ATOM 778 C C . GLY A 1 93 ? 8.078 -5.761 -36.882 1.00 68.62 93 GLY A C 1
ATOM 779 O O . GLY A 1 93 ? 8.092 -6.591 -37.783 1.00 68.62 93 GLY A O 1
ATOM 780 N N . GLY A 1 94 ? 7.294 -4.681 -36.929 1.00 64.62 94 GLY A N 1
ATOM 781 C CA . GLY A 1 94 ? 6.437 -4.323 -38.059 1.00 64.62 94 GLY A CA 1
ATOM 782 C C . GLY A 1 94 ? 7.179 -3.734 -39.262 1.00 64.62 94 GLY A C 1
ATOM 783 O O . GLY A 1 94 ? 6.564 -2.987 -40.016 1.00 64.62 94 GLY A O 1
ATOM 784 N N . ARG A 1 95 ? 8.482 -4.013 -39.459 1.00 63.12 95 ARG A N 1
ATOM 785 C CA . ARG A 1 95 ? 9.142 -3.718 -40.742 1.00 63.12 9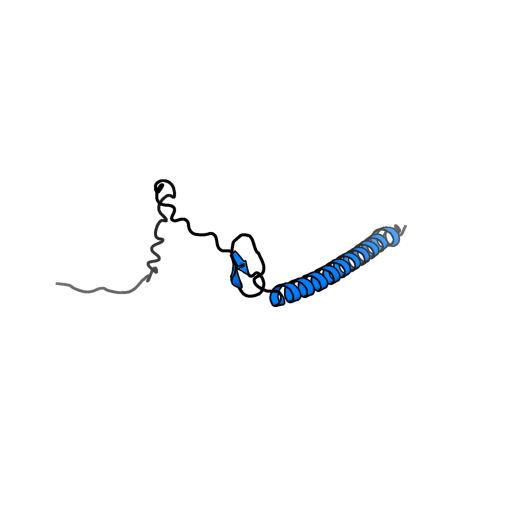5 ARG A CA 1
ATOM 786 C C . ARG A 1 95 ? 8.467 -4.595 -41.800 1.00 63.12 95 ARG A C 1
ATOM 788 O O . ARG A 1 95 ? 8.645 -5.810 -41.731 1.00 63.12 95 ARG A O 1
ATOM 795 N N . PRO A 1 96 ? 7.700 -4.032 -42.753 1.00 60.78 96 PRO A N 1
ATOM 796 C CA . PRO A 1 96 ? 7.147 -4.831 -43.830 1.00 60.78 96 PRO A CA 1
ATOM 797 C C . PRO A 1 96 ? 8.339 -5.369 -44.621 1.00 60.78 96 PRO A C 1
ATOM 799 O O . PRO A 1 96 ? 9.090 -4.606 -45.227 1.00 60.78 96 PRO A O 1
ATOM 802 N N . SER A 1 97 ? 8.567 -6.675 -44.511 1.00 66.38 97 SER A N 1
ATOM 803 C CA . SER A 1 97 ? 9.500 -7.420 -45.345 1.00 66.38 97 SER A CA 1
ATOM 804 C C . SER A 1 97 ? 8.957 -7.372 -46.770 1.00 66.38 97 SER A C 1
ATOM 806 O O . SER A 1 97 ? 8.125 -8.200 -47.145 1.00 66.38 97 SER A O 1
ATOM 808 N N . HIS A 1 98 ? 9.328 -6.318 -47.488 1.00 55.59 98 HIS A N 1
ATOM 809 C CA . HIS A 1 98 ? 9.034 -6.148 -48.900 1.00 55.59 98 HIS A CA 1
ATOM 810 C C . HIS A 1 98 ? 10.050 -6.907 -49.750 1.00 55.59 98 HIS A C 1
ATOM 812 O O . HIS A 1 98 ? 11.214 -7.030 -49.298 1.00 55.59 98 HIS A O 1
#

Sequence (98 aa):
MWRHLKLAGLIVVKYRFEEDPPLSEKKEKKARIVDHRHCRICGRAIPPDKEICSEECMQVQARIEARQRRMRNIMLIMYAVIFLIFFILLFLGGRPSH